Protein AF-A0A1V3IX47-F1 (afdb_monomer_lite)

Secondary structure (DSSP, 8-state):
---HHHHHHHHHHHHHTGGGS-HHHHHHHHHHTTSTTHHHHHHHHHHHHHHHHTSPBTTTTTTTGGGSEE-EEEEETTEEEEEEEE--STT--EEEEEEESSSEEEEEEEHHHHTTSTT-EE-TTPPPEEHHHHHHHHHHHTT-

Structure (mmCIF, N/CA/C/O backbone):
data_AF-A0A1V3IX47-F1
#
_entry.id   AF-A0A1V3IX47-F1
#
loop_
_atom_site.group_PDB
_atom_site.id
_atom_site.type_symbol
_atom_site.label_atom_id
_atom_site.label_alt_id
_atom_site.label_comp_id
_atom_site.label_asym_id
_atom_site.label_entity_id
_atom_site.label_seq_id
_atom_site.pdbx_PDB_ins_code
_atom_site.Cartn_x
_atom_site.Cartn_y
_atom_site.Cartn_z
_atom_site.occupancy
_atom_site.B_iso_or_equiv
_atom_site.auth_seq_id
_atom_site.auth_comp_id
_atom_site.auth_asym_id
_atom_site.auth_atom_id
_atom_site.pdbx_PDB_model_num
ATOM 1 N N . MET A 1 1 ? 13.208 12.204 -24.403 1.00 53.12 1 MET A N 1
ATOM 2 C CA . MET A 1 1 ? 14.448 11.623 -23.840 1.00 53.12 1 MET A CA 1
ATOM 3 C C . MET A 1 1 ? 14.053 10.976 -22.525 1.00 53.12 1 MET A C 1
ATOM 5 O O . MET A 1 1 ? 13.503 11.681 -21.689 1.00 53.12 1 MET A O 1
ATOM 9 N N . PHE A 1 2 ? 14.204 9.658 -22.383 1.00 61.16 2 PHE A N 1
ATOM 10 C CA . PHE A 1 2 ? 13.815 8.952 -21.158 1.00 61.16 2 PHE A CA 1
ATOM 11 C C . PHE A 1 2 ? 14.643 9.464 -19.972 1.00 61.16 2 PHE A C 1
ATOM 13 O O . PHE A 1 2 ? 15.868 9.554 -20.067 1.00 61.16 2 PHE A O 1
ATOM 20 N N . ASN A 1 3 ? 13.985 9.837 -18.872 1.00 79.88 3 ASN A N 1
ATOM 21 C CA . ASN A 1 3 ? 14.669 10.256 -17.651 1.00 79.88 3 ASN A CA 1
ATOM 22 C C . ASN A 1 3 ? 15.193 9.009 -16.926 1.00 79.88 3 ASN A C 1
ATOM 24 O O . ASN A 1 3 ? 14.508 8.425 -16.089 1.00 79.88 3 ASN A O 1
ATOM 28 N N . VAL A 1 4 ? 16.408 8.592 -17.288 1.00 83.81 4 VAL A N 1
ATOM 29 C CA . VAL A 1 4 ? 17.071 7.378 -16.779 1.00 83.81 4 VAL A CA 1
ATOM 30 C C . VAL A 1 4 ? 17.103 7.342 -15.247 1.00 83.81 4 VAL A C 1
ATOM 32 O O . VAL A 1 4 ? 16.894 6.290 -14.650 1.00 83.81 4 VAL A O 1
ATOM 35 N N . THR A 1 5 ? 17.282 8.493 -14.594 1.00 91.00 5 THR A N 1
ATOM 36 C CA . THR A 1 5 ? 17.291 8.592 -13.129 1.00 91.00 5 THR A CA 1
ATOM 37 C C . THR A 1 5 ? 15.920 8.286 -12.519 1.00 91.00 5 THR A C 1
ATOM 39 O O . THR A 1 5 ? 15.847 7.601 -11.501 1.00 91.00 5 THR A O 1
ATOM 42 N N . ALA A 1 6 ? 14.832 8.754 -13.141 1.00 94.06 6 ALA A N 1
ATOM 43 C CA . ALA A 1 6 ? 13.471 8.486 -12.672 1.00 94.06 6 ALA A CA 1
ATOM 44 C C . ALA A 1 6 ? 13.095 7.006 -12.831 1.00 94.06 6 ALA A C 1
ATOM 46 O O . ALA A 1 6 ? 12.555 6.413 -11.901 1.00 94.06 6 ALA A O 1
ATOM 47 N N . ILE A 1 7 ? 13.456 6.392 -13.961 1.00 96.50 7 ILE A N 1
ATOM 48 C CA . ILE A 1 7 ? 13.230 4.958 -14.199 1.00 96.50 7 ILE A CA 1
ATOM 49 C C . ILE A 1 7 ? 13.994 4.120 -13.169 1.00 96.50 7 ILE A C 1
ATOM 51 O O . ILE A 1 7 ? 13.409 3.248 -12.532 1.00 96.50 7 ILE A O 1
ATOM 55 N N . GLN A 1 8 ? 15.273 4.430 -12.927 1.00 96.75 8 GLN A N 1
ATOM 56 C CA . GLN A 1 8 ? 16.067 3.705 -11.935 1.00 96.75 8 GLN A CA 1
ATOM 57 C C . GLN A 1 8 ? 15.492 3.840 -10.517 1.00 96.75 8 GLN A C 1
ATOM 59 O O . GLN A 1 8 ? 15.514 2.876 -9.748 1.00 96.75 8 GLN A O 1
ATOM 64 N N . LYS A 1 9 ? 14.971 5.026 -10.164 1.00 97.62 9 LYS A N 1
ATOM 65 C CA . LYS A 1 9 ? 14.264 5.254 -8.896 1.00 97.62 9 LYS A CA 1
ATOM 66 C C . LYS A 1 9 ? 13.026 4.359 -8.796 1.00 97.62 9 LYS A C 1
ATOM 68 O O . LYS A 1 9 ? 12.879 3.668 -7.792 1.00 97.62 9 LYS A O 1
ATOM 73 N N . ALA A 1 10 ? 12.193 4.329 -9.834 1.00 97.94 10 ALA A N 1
ATOM 74 C CA . ALA A 1 10 ? 10.975 3.525 -9.868 1.00 97.94 10 ALA A CA 1
ATOM 75 C C . ALA A 1 10 ? 11.269 2.017 -9.756 1.00 97.94 10 ALA A C 1
ATOM 77 O O . ALA A 1 10 ? 10.641 1.317 -8.964 1.00 97.94 10 ALA A O 1
ATOM 78 N N . GLU A 1 11 ? 12.280 1.511 -10.469 1.00 97.56 11 GLU A N 1
ATOM 79 C CA . GLU A 1 11 ? 12.714 0.114 -10.335 1.00 97.56 11 GLU A CA 1
ATOM 80 C C . GLU A 1 11 ? 13.175 -0.219 -8.910 1.00 97.56 11 GLU A C 1
ATOM 82 O O . GLU A 1 11 ? 12.851 -1.284 -8.375 1.00 97.56 11 GLU A O 1
ATOM 87 N N . ASN A 1 12 ? 13.913 0.696 -8.276 1.00 98.06 12 ASN A N 1
ATOM 88 C CA . ASN A 1 12 ? 14.348 0.528 -6.893 1.00 98.06 12 ASN A CA 1
ATOM 89 C C . ASN A 1 12 ? 13.159 0.533 -5.925 1.00 98.06 12 ASN A C 1
ATOM 91 O O . ASN A 1 12 ? 13.141 -0.279 -5.007 1.00 98.06 12 ASN A O 1
ATOM 95 N N . GLN A 1 13 ? 12.153 1.382 -6.141 1.00 98.25 13 GLN A N 1
ATOM 96 C CA . GLN A 1 13 ? 10.934 1.412 -5.327 1.00 98.25 13 GLN A CA 1
ATOM 97 C C . GLN A 1 13 ? 10.134 0.111 -5.440 1.00 98.25 13 GLN A C 1
ATOM 99 O O . GLN A 1 13 ? 9.776 -0.464 -4.412 1.00 98.25 13 GLN A O 1
ATOM 104 N N . LEU A 1 14 ? 9.939 -0.416 -6.655 1.00 97.94 14 LEU A N 1
ATOM 105 C CA . LEU A 1 14 ? 9.289 -1.719 -6.858 1.00 97.94 14 LEU A CA 1
ATOM 106 C C . LEU A 1 14 ? 10.030 -2.852 -6.135 1.00 97.94 14 LEU A C 1
ATOM 108 O O . LEU A 1 14 ? 9.405 -3.773 -5.616 1.00 97.94 14 LEU A O 1
ATOM 112 N N . LYS A 1 15 ? 11.365 -2.785 -6.071 1.00 97.06 15 LYS A N 1
ATOM 113 C CA . LYS A 1 15 ? 12.179 -3.760 -5.336 1.00 97.06 15 LYS A CA 1
ATOM 114 C C . LYS A 1 15 ? 12.042 -3.597 -3.819 1.00 97.06 15 LYS A C 1
ATOM 116 O O . LYS A 1 15 ? 11.778 -4.577 -3.125 1.00 97.06 15 LYS A O 1
ATOM 121 N N . THR A 1 16 ? 12.229 -2.382 -3.309 1.00 96.06 16 THR A N 1
ATOM 122 C CA . THR A 1 16 ? 12.224 -2.066 -1.869 1.00 96.06 16 THR A CA 1
ATOM 123 C C . THR A 1 16 ? 10.868 -2.323 -1.219 1.00 96.06 16 THR A C 1
ATOM 125 O O . THR A 1 16 ? 10.814 -2.762 -0.074 1.00 96.06 16 THR A O 1
ATOM 128 N N . HIS A 1 17 ? 9.778 -2.088 -1.949 1.00 95.31 17 HIS A N 1
ATOM 129 C CA . HIS A 1 17 ? 8.413 -2.260 -1.452 1.00 95.31 17 HIS A CA 1
ATOM 130 C C . HIS A 1 17 ? 7.713 -3.484 -2.043 1.00 95.31 17 HIS A C 1
ATOM 132 O O . HIS A 1 17 ? 6.487 -3.546 -2.036 1.00 95.31 17 HIS A O 1
ATOM 138 N N . SER A 1 18 ? 8.469 -4.455 -2.562 1.00 94.75 18 SER A N 1
ATOM 139 C CA . SER A 1 18 ? 7.918 -5.624 -3.262 1.00 94.75 18 SER A CA 1
ATOM 140 C C . SER A 1 18 ? 6.851 -6.385 -2.463 1.00 94.75 18 SER A C 1
ATOM 142 O O . SER A 1 18 ? 5.916 -6.913 -3.056 1.00 94.75 18 SER A O 1
ATOM 144 N N . GLN A 1 19 ? 6.919 -6.371 -1.129 1.00 93.31 19 GLN A N 1
ATOM 145 C CA . GLN A 1 19 ? 5.923 -6.973 -0.239 1.00 93.31 19 GLN A CA 1
ATOM 146 C C . GLN A 1 19 ? 4.535 -6.306 -0.261 1.00 93.31 19 GLN A C 1
ATOM 148 O O . GLN A 1 19 ? 3.598 -6.873 0.287 1.00 93.31 19 GLN A O 1
ATOM 153 N N . PHE A 1 20 ? 4.384 -5.134 -0.887 1.00 95.62 20 PHE A N 1
ATOM 154 C CA . PHE A 1 20 ? 3.109 -4.420 -1.055 1.00 95.62 20 PHE A CA 1
ATOM 155 C C . PHE A 1 20 ? 2.586 -4.439 -2.498 1.00 95.62 20 PHE A C 1
ATOM 157 O O . PHE A 1 20 ? 1.522 -3.891 -2.773 1.00 95.62 20 PHE A O 1
ATOM 164 N N . PHE A 1 21 ? 3.310 -5.052 -3.436 1.00 96.19 21 PHE A N 1
ATOM 165 C CA . PHE A 1 21 ? 2.874 -5.137 -4.827 1.00 96.19 21 PHE A CA 1
ATOM 166 C C . PHE A 1 21 ? 2.535 -6.582 -5.203 1.00 96.19 21 PHE A C 1
ATOM 168 O O . PHE A 1 21 ? 3.402 -7.457 -5.105 1.00 96.19 21 PHE A O 1
ATOM 175 N N . PRO A 1 22 ? 1.328 -6.851 -5.736 1.00 96.19 22 PRO A N 1
ATOM 176 C CA . PRO A 1 22 ? 1.058 -8.105 -6.423 1.00 96.19 22 PRO A CA 1
ATOM 177 C C . PRO A 1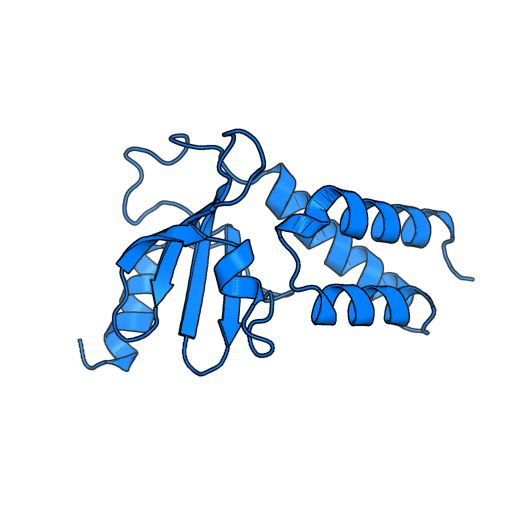 22 ? 2.085 -8.322 -7.539 1.00 96.19 22 PRO A C 1
ATOM 179 O O . PRO A 1 22 ? 2.298 -7.451 -8.387 1.00 96.19 22 PRO A O 1
ATOM 182 N N . LYS A 1 23 ? 2.732 -9.494 -7.556 1.00 94.56 23 LYS A N 1
ATOM 183 C CA . LYS A 1 23 ? 3.881 -9.754 -8.439 1.00 94.56 23 LYS A CA 1
ATOM 184 C C . LYS A 1 23 ? 3.578 -9.486 -9.917 1.00 94.56 23 LYS A C 1
ATOM 186 O O . LYS A 1 23 ? 4.376 -8.842 -10.591 1.00 94.56 23 LYS A O 1
ATOM 191 N N . ALA A 1 24 ? 2.440 -9.973 -10.411 1.00 94.69 24 ALA A N 1
ATOM 192 C CA . ALA A 1 24 ? 2.059 -9.807 -11.812 1.00 94.69 24 ALA A CA 1
ATOM 193 C C . ALA A 1 24 ? 1.901 -8.323 -12.184 1.00 94.69 24 ALA A C 1
ATOM 195 O O . ALA A 1 24 ? 2.390 -7.888 -13.223 1.00 94.69 24 ALA A O 1
ATOM 196 N N . GLN A 1 25 ? 1.290 -7.533 -11.299 1.00 96.81 25 GLN A N 1
ATOM 197 C CA . GLN A 1 25 ? 1.124 -6.097 -11.498 1.00 96.81 25 GLN A CA 1
ATOM 198 C C . GLN A 1 25 ? 2.470 -5.359 -11.457 1.00 96.81 25 GLN A C 1
ATOM 200 O O . GLN A 1 25 ? 2.719 -4.504 -12.304 1.00 96.81 25 GLN A O 1
ATOM 205 N N . ALA A 1 26 ? 3.373 -5.721 -10.538 1.00 97.25 26 ALA A N 1
ATOM 206 C CA . ALA A 1 26 ? 4.729 -5.166 -10.493 1.00 97.25 26 ALA A CA 1
ATOM 207 C C . ALA A 1 26 ? 5.523 -5.454 -11.779 1.00 97.25 26 ALA A C 1
ATOM 209 O O . ALA A 1 26 ? 6.219 -4.573 -12.284 1.00 97.25 26 ALA A O 1
ATOM 210 N N . ASP A 1 27 ? 5.402 -6.667 -12.329 1.00 96.88 27 ASP A N 1
ATOM 211 C CA . ASP A 1 27 ? 6.054 -7.054 -13.584 1.00 96.88 27 ASP A CA 1
ATOM 212 C C . ASP A 1 27 ? 5.510 -6.224 -14.770 1.00 96.88 27 ASP A C 1
ATOM 214 O O . ASP A 1 27 ? 6.289 -5.759 -15.608 1.00 96.88 27 ASP A O 1
ATOM 218 N N . VAL A 1 28 ? 4.196 -5.956 -14.804 1.00 97.31 28 VAL A N 1
ATOM 219 C CA . VAL A 1 28 ? 3.573 -5.064 -15.800 1.00 97.31 28 VAL A CA 1
ATOM 220 C C . VAL A 1 28 ? 4.082 -3.632 -15.648 1.00 97.31 28 VAL A C 1
ATOM 222 O O . VAL A 1 28 ? 4.573 -3.066 -16.625 1.00 97.31 28 VAL A O 1
ATOM 225 N N . LEU A 1 29 ? 4.045 -3.064 -14.439 1.00 97.81 29 LEU A N 1
ATOM 226 C CA . LEU A 1 29 ? 4.556 -1.715 -14.168 1.00 97.81 29 LEU A CA 1
ATOM 227 C C . LEU A 1 29 ? 6.017 -1.575 -14.604 1.00 97.81 29 LEU A C 1
ATOM 229 O O . LEU A 1 29 ? 6.371 -0.613 -15.283 1.00 97.81 29 LEU A O 1
ATOM 233 N N . LYS A 1 30 ? 6.851 -2.575 -14.300 1.00 97.31 30 LYS A N 1
ATOM 234 C CA . LYS A 1 30 ? 8.247 -2.606 -14.736 1.00 97.31 30 LYS A CA 1
ATOM 235 C C . LYS A 1 30 ? 8.381 -2.609 -16.260 1.00 97.31 30 LYS A C 1
ATOM 237 O O . LYS A 1 30 ? 9.242 -1.912 -16.787 1.00 97.31 30 LYS A O 1
ATOM 242 N N . SER A 1 31 ? 7.544 -3.360 -16.976 1.00 97.12 31 SER A N 1
ATOM 243 C CA . SER A 1 31 ? 7.566 -3.364 -18.446 1.00 97.12 31 SER A CA 1
ATOM 244 C C . SER A 1 31 ? 7.202 -1.996 -19.043 1.00 97.12 31 SER A C 1
ATOM 246 O O . SER A 1 31 ? 7.816 -1.564 -20.020 1.00 97.12 31 SER A O 1
ATOM 248 N N . LEU A 1 32 ? 6.273 -1.269 -18.411 1.00 97.38 32 LEU A N 1
ATOM 249 C CA . LEU A 1 32 ? 5.823 0.046 -18.866 1.00 97.38 32 LEU A CA 1
ATOM 250 C C . LEU A 1 32 ? 6.858 1.155 -18.624 1.00 97.38 32 LEU A C 1
ATOM 252 O O . LEU A 1 32 ? 6.812 2.182 -19.302 1.00 97.38 32 LEU A O 1
ATOM 256 N N . LEU A 1 33 ? 7.846 0.947 -17.746 1.00 96.31 33 LEU A N 1
ATOM 257 C CA . LEU A 1 33 ? 8.969 1.881 -17.570 1.00 96.31 33 LEU A CA 1
ATOM 258 C C . LEU A 1 33 ? 9.824 2.044 -18.839 1.00 96.31 33 LEU A C 1
ATOM 260 O O . LEU A 1 33 ? 10.508 3.056 -18.978 1.00 96.31 33 LEU A O 1
ATOM 264 N N . ALA A 1 34 ? 9.775 1.084 -19.768 1.00 92.19 34 ALA A N 1
ATOM 265 C CA . ALA A 1 34 ? 10.442 1.159 -21.069 1.00 92.19 34 ALA A CA 1
ATOM 266 C C . ALA A 1 34 ? 9.520 1.643 -22.210 1.00 92.19 34 ALA A C 1
ATOM 268 O O . ALA A 1 34 ? 9.928 1.637 -23.372 1.00 92.19 34 ALA A O 1
ATOM 269 N N . SER A 1 35 ? 8.278 2.029 -21.900 1.00 94.50 35 SER A N 1
ATOM 270 C CA . SER A 1 35 ? 7.274 2.479 -22.871 1.00 94.50 35 SER A CA 1
ATOM 271 C C . SER A 1 35 ? 7.212 4.006 -22.984 1.00 94.50 35 SER A C 1
ATOM 273 O O . SER A 1 35 ? 7.837 4.727 -22.209 1.00 94.50 35 SER A O 1
ATOM 275 N N . GLU A 1 36 ? 6.406 4.518 -23.915 1.00 94.12 36 GLU A N 1
ATOM 276 C CA . GLU A 1 36 ? 6.133 5.958 -24.046 1.00 94.12 36 GLU A CA 1
ATOM 277 C C . GLU A 1 36 ? 5.465 6.564 -22.794 1.00 94.12 36 GLU A C 1
ATOM 279 O O . GLU A 1 36 ? 5.572 7.767 -22.558 1.00 94.12 36 GLU A O 1
ATOM 284 N N . GLU A 1 37 ? 4.847 5.735 -21.947 1.00 94.81 37 GLU A N 1
ATOM 285 C CA . GLU A 1 37 ? 4.172 6.143 -20.709 1.00 94.81 37 GLU A CA 1
ATOM 286 C C . GLU A 1 37 ? 5.112 6.184 -19.491 1.00 94.81 37 GLU A C 1
ATOM 288 O O . GLU A 1 37 ? 4.671 6.465 -18.376 1.00 94.81 37 GLU A O 1
ATOM 293 N N . SER A 1 38 ? 6.417 5.943 -19.677 1.00 95.62 38 SER A N 1
ATOM 294 C CA . SER A 1 38 ? 7.384 5.780 -18.582 1.00 95.62 38 SER A CA 1
ATOM 295 C C . SER A 1 38 ? 7.332 6.898 -17.538 1.00 95.62 38 SER A C 1
ATOM 297 O O . SER A 1 38 ? 7.477 6.634 -16.350 1.00 95.62 38 SER A O 1
ATOM 299 N N . SER A 1 39 ? 7.136 8.152 -17.962 1.00 96.00 39 SER A N 1
ATOM 300 C CA . SER A 1 39 ? 7.092 9.301 -17.046 1.00 96.00 39 SER A CA 1
ATOM 301 C C . SER A 1 39 ? 5.919 9.198 -16.074 1.00 96.00 39 SER A C 1
ATOM 303 O O . SER A 1 39 ? 6.105 9.359 -14.872 1.00 96.00 39 SER A O 1
ATOM 305 N N . TYR A 1 40 ? 4.738 8.858 -16.588 1.00 96.38 40 TYR A N 1
ATOM 306 C CA . TYR A 1 40 ? 3.534 8.685 -15.785 1.00 96.38 40 TYR A CA 1
ATOM 307 C C . TYR A 1 40 ? 3.653 7.483 -14.843 1.00 96.38 40 TYR A C 1
ATOM 309 O O . TYR A 1 40 ? 3.315 7.564 -13.665 1.00 96.38 40 TYR A O 1
ATOM 317 N N . VAL A 1 41 ? 4.207 6.375 -15.337 1.00 97.81 41 VAL A N 1
ATOM 318 C CA . VAL A 1 41 ? 4.415 5.162 -14.535 1.00 97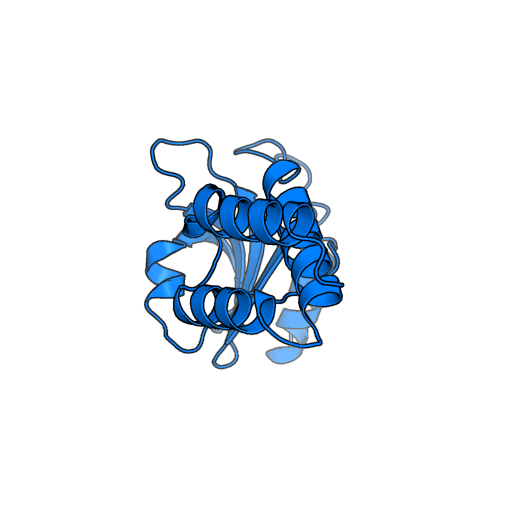.81 41 VAL A CA 1
ATOM 319 C C . VAL A 1 41 ? 5.412 5.411 -13.399 1.00 97.81 41 VAL A C 1
ATOM 321 O O . VAL A 1 41 ? 5.183 4.957 -12.279 1.00 97.81 41 VAL A O 1
ATOM 324 N N . CYS A 1 42 ? 6.482 6.176 -13.644 1.00 98.06 42 CYS A N 1
ATOM 325 C CA . CYS A 1 42 ? 7.401 6.615 -12.592 1.00 98.06 42 CYS A CA 1
ATOM 326 C C . CYS A 1 42 ? 6.678 7.422 -11.504 1.00 98.06 42 CYS A C 1
ATOM 328 O O . CYS A 1 42 ? 6.906 7.176 -10.323 1.00 98.06 42 CYS A O 1
ATOM 330 N N . GLU A 1 43 ? 5.805 8.361 -11.883 1.00 97.81 43 GLU A N 1
ATOM 331 C CA . GLU A 1 43 ? 5.023 9.167 -10.933 1.00 97.81 43 GLU A CA 1
ATOM 332 C C . GLU A 1 43 ? 4.041 8.312 -10.121 1.00 97.81 43 GLU A C 1
ATOM 334 O O . GLU A 1 43 ? 3.913 8.502 -8.911 1.00 97.81 43 GLU A O 1
ATOM 339 N N . LEU A 1 44 ? 3.393 7.332 -10.758 1.00 97.94 44 LEU A N 1
ATOM 340 C CA . LEU A 1 44 ? 2.515 6.380 -10.078 1.00 97.94 44 LEU A CA 1
ATOM 341 C C . LEU A 1 44 ? 3.266 5.548 -9.035 1.00 97.94 44 LEU A C 1
ATOM 343 O O . LEU A 1 44 ? 2.836 5.476 -7.884 1.00 97.94 44 LEU A O 1
ATOM 347 N N . ILE A 1 45 ? 4.394 4.943 -9.418 1.00 98.44 45 ILE A N 1
ATOM 348 C CA . ILE A 1 45 ? 5.206 4.130 -8.503 1.00 98.44 45 ILE A CA 1
ATOM 349 C C . ILE A 1 45 ? 5.718 4.988 -7.344 1.00 98.44 45 ILE A C 1
ATOM 351 O O . ILE A 1 45 ? 5.640 4.559 -6.193 1.00 98.44 45 ILE A O 1
ATOM 355 N N . ASP A 1 46 ? 6.174 6.212 -7.625 1.00 98.00 46 ASP A N 1
ATOM 356 C CA . ASP A 1 46 ? 6.649 7.134 -6.595 1.00 98.00 46 ASP A CA 1
ATOM 357 C C . ASP A 1 46 ? 5.534 7.524 -5.620 1.00 98.00 46 ASP A C 1
ATOM 359 O O . ASP A 1 46 ? 5.743 7.514 -4.409 1.00 98.00 46 ASP A O 1
ATOM 363 N N . SER A 1 47 ? 4.329 7.800 -6.127 1.00 98.06 47 SER A N 1
ATOM 364 C CA . SER A 1 47 ? 3.165 8.114 -5.296 1.00 98.06 47 SER A CA 1
ATOM 365 C C . SER A 1 47 ? 2.793 6.958 -4.365 1.00 98.06 47 SER A C 1
ATOM 367 O O . SER A 1 47 ? 2.523 7.176 -3.182 1.00 98.06 47 SER A O 1
ATOM 369 N N . ILE A 1 48 ? 2.805 5.720 -4.866 1.00 98.44 48 ILE A N 1
ATOM 370 C CA . ILE A 1 48 ? 2.530 4.533 -4.048 1.00 98.44 48 ILE A CA 1
ATOM 371 C C . ILE A 1 48 ? 3.641 4.298 -3.019 1.00 98.44 48 ILE A C 1
ATOM 373 O O . ILE A 1 48 ? 3.339 4.044 -1.854 1.00 98.44 48 ILE A O 1
ATOM 377 N N . ALA A 1 49 ? 4.911 4.422 -3.411 1.00 98.00 49 ALA A N 1
ATOM 378 C CA . ALA A 1 49 ? 6.037 4.275 -2.492 1.00 98.00 49 ALA A CA 1
ATOM 379 C C . ALA A 1 49 ? 5.958 5.292 -1.345 1.00 98.00 49 ALA A C 1
ATOM 381 O O . ALA A 1 49 ? 6.054 4.906 -0.183 1.00 98.00 49 ALA A O 1
ATOM 382 N N . GLN A 1 50 ? 5.662 6.560 -1.648 1.00 97.69 50 GLN A N 1
ATOM 383 C CA . GLN A 1 50 ? 5.463 7.596 -0.631 1.00 97.69 50 GLN A CA 1
ATOM 384 C C . GLN A 1 50 ? 4.320 7.246 0.331 1.00 97.69 50 GLN A C 1
ATOM 386 O O . GLN A 1 50 ? 4.487 7.392 1.540 1.00 97.69 50 GLN A O 1
ATOM 391 N N . LYS A 1 51 ? 3.188 6.726 -0.172 1.00 97.75 51 LYS A N 1
ATOM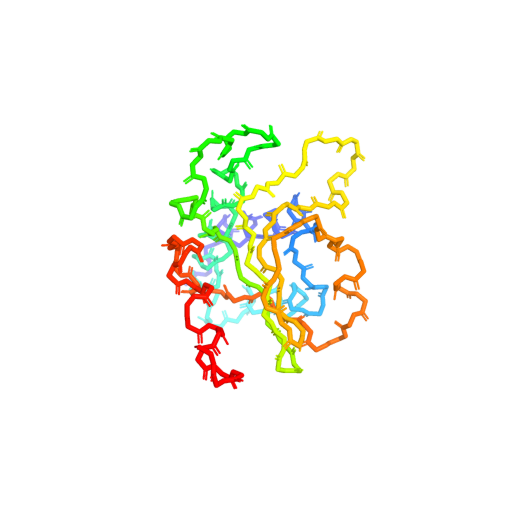 392 C CA . LYS A 1 51 ? 2.083 6.246 0.679 1.00 97.75 51 LYS A CA 1
ATOM 393 C C . LYS A 1 51 ? 2.528 5.112 1.602 1.00 97.75 51 LYS A C 1
ATOM 395 O O . LYS A 1 51 ? 2.149 5.109 2.768 1.00 97.75 51 LYS A O 1
ATOM 400 N N . ILE A 1 52 ? 3.327 4.163 1.108 1.00 96.19 52 ILE A N 1
ATOM 401 C CA . ILE A 1 52 ? 3.858 3.048 1.909 1.00 96.19 52 ILE A CA 1
ATOM 402 C C . ILE A 1 52 ? 4.827 3.553 2.982 1.00 96.19 52 ILE A C 1
ATOM 404 O O . ILE A 1 52 ? 4.769 3.124 4.137 1.00 96.19 52 ILE A O 1
ATOM 408 N N . GLU A 1 53 ? 5.716 4.476 2.626 1.00 95.12 53 GLU A N 1
ATOM 409 C CA . GLU A 1 53 ? 6.682 5.074 3.546 1.00 95.12 53 GLU A CA 1
ATOM 410 C C . GLU A 1 53 ? 5.982 5.863 4.657 1.00 95.12 53 GLU A C 1
ATOM 412 O O . GLU A 1 53 ? 6.306 5.658 5.828 1.00 95.12 53 GLU A O 1
ATOM 417 N N . SER A 1 54 ? 4.972 6.668 4.310 1.00 94.62 54 SER A N 1
ATOM 418 C CA . SER A 1 54 ? 4.177 7.453 5.261 1.00 94.62 54 SER A CA 1
ATOM 419 C C . SER A 1 54 ? 3.079 6.660 5.971 1.00 94.62 54 SER A C 1
ATOM 421 O O . SER A 1 54 ? 2.351 7.234 6.779 1.00 94.62 54 SER A O 1
ATOM 423 N N . MET A 1 55 ? 2.888 5.384 5.625 1.00 95.38 55 MET A N 1
ATOM 424 C CA . MET A 1 55 ? 1.852 4.553 6.230 1.00 95.38 55 MET A CA 1
ATOM 425 C C . MET A 1 55 ? 2.130 4.399 7.729 1.00 95.38 55 MET A C 1
ATOM 427 O O . MET A 1 55 ? 3.273 4.079 8.074 1.00 95.38 55 MET A O 1
ATOM 431 N N . PRO A 1 56 ? 1.118 4.589 8.596 1.00 95.31 56 PRO A N 1
ATOM 432 C CA . PRO A 1 56 ? 1.245 4.317 10.019 1.00 95.31 56 PRO A CA 1
ATOM 433 C C . PRO A 1 56 ? 1.774 2.906 10.286 1.00 95.31 56 PRO A C 1
ATOM 435 O O . PRO A 1 56 ? 1.434 1.955 9.579 1.00 95.31 56 PRO A O 1
ATOM 438 N N . SER A 1 57 ? 2.620 2.787 11.296 1.00 93.38 57 SER A N 1
ATOM 439 C CA . SER A 1 57 ? 3.123 1.522 11.827 1.00 93.38 57 SER A CA 1
ATOM 440 C C . SER A 1 57 ? 2.134 0.917 12.827 1.00 93.38 57 SER A C 1
ATOM 442 O O . SER A 1 57 ? 1.173 1.574 13.231 1.00 93.38 57 SER A O 1
ATOM 444 N N . THR A 1 58 ? 2.380 -0.324 13.254 1.00 87.62 58 THR A N 1
ATOM 445 C CA . THR A 1 58 ? 1.540 -1.035 14.228 1.00 87.62 58 THR A CA 1
ATOM 446 C C . THR A 1 58 ? 1.221 -0.162 15.450 1.00 87.62 58 THR A C 1
ATOM 448 O O . THR A 1 58 ? 2.133 0.356 16.097 1.00 87.62 58 THR A O 1
ATOM 451 N N . TYR A 1 59 ? -0.071 -0.037 15.773 1.00 88.62 59 TYR A N 1
ATOM 452 C CA . TYR A 1 59 ? -0.631 0.745 16.890 1.00 88.62 59 TYR A CA 1
ATOM 453 C C . TYR A 1 59 ? -0.617 2.275 16.731 1.00 88.62 59 TYR A C 1
ATOM 455 O O . TYR A 1 59 ? -1.143 2.974 17.598 1.00 88.62 59 TYR A O 1
ATOM 463 N N . GLU A 1 60 ? -0.084 2.836 15.642 1.00 92.12 60 GLU A N 1
ATOM 464 C CA . GLU A 1 60 ? -0.087 4.294 15.438 1.00 92.12 60 GLU A CA 1
ATOM 465 C C . GLU A 1 60 ? -1.480 4.856 15.100 1.00 92.12 60 GLU A C 1
ATOM 467 O O . GLU A 1 60 ? -1.709 6.064 15.227 1.00 92.12 60 GLU A O 1
ATOM 472 N N . THR A 1 61 ? -2.438 4.004 14.712 1.00 92.06 61 THR A N 1
ATOM 473 C CA . THR A 1 61 ? -3.846 4.392 14.527 1.00 92.06 61 THR A CA 1
ATOM 474 C C . THR A 1 61 ? -4.757 4.005 15.691 1.00 92.06 61 THR A C 1
ATOM 476 O O . THR A 1 61 ? -5.976 4.207 15.610 1.00 92.06 61 THR A O 1
ATOM 479 N N . ASP A 1 62 ? -4.194 3.519 16.803 1.00 91.31 62 ASP A N 1
ATOM 480 C CA . ASP A 1 62 ? -4.984 3.157 17.978 1.00 91.31 62 ASP A CA 1
ATOM 481 C C . ASP A 1 62 ? -5.792 4.355 18.509 1.00 91.31 62 ASP A C 1
ATOM 483 O O . ASP A 1 62 ? -5.368 5.513 18.484 1.00 91.31 62 ASP A O 1
ATOM 487 N N . GLY A 1 63 ? -7.027 4.084 18.927 1.00 91.06 63 GLY A N 1
ATOM 488 C CA . GLY A 1 63 ? -7.986 5.103 19.354 1.00 91.06 63 GLY A CA 1
ATOM 489 C C . GLY A 1 63 ? -8.606 5.955 18.234 1.00 91.06 63 GLY A C 1
ATOM 490 O O . GLY A 1 63 ? -9.542 6.705 18.514 1.00 91.06 63 GLY A O 1
ATOM 491 N N . GLN A 1 64 ? -8.173 5.839 16.970 1.00 94.12 64 GLN A N 1
ATOM 492 C CA . GLN A 1 64 ? -8.784 6.584 15.853 1.00 94.12 64 GLN A CA 1
ATOM 493 C C . GLN A 1 64 ? -10.086 5.939 15.352 1.00 94.12 64 GLN A C 1
ATOM 495 O O . GLN A 1 64 ? -10.969 6.634 14.835 1.00 94.12 64 GLN A O 1
ATOM 500 N N . GLY A 1 65 ? -10.233 4.620 15.523 1.00 92.00 65 GLY A N 1
ATOM 501 C CA . GLY A 1 65 ? -11.430 3.866 15.145 1.00 92.00 65 GLY A CA 1
ATOM 502 C C . GLY A 1 65 ? -11.823 4.085 13.680 1.00 92.00 65 GLY A C 1
ATOM 503 O O . GLY A 1 65 ? -11.006 3.967 12.774 1.00 92.00 65 GLY A O 1
ATOM 504 N N . GLU A 1 66 ? -13.081 4.458 13.437 1.00 94.50 66 GLU A N 1
ATOM 505 C CA . GLU A 1 66 ? -13.599 4.732 12.087 1.00 94.50 66 GLU A CA 1
ATOM 506 C C . GLU A 1 66 ? -12.936 5.927 11.373 1.00 94.50 66 GLU A C 1
ATOM 508 O O . GLU A 1 66 ? -13.109 6.080 10.160 1.00 94.50 66 GLU A O 1
ATOM 513 N N . ASN A 1 67 ? -12.181 6.762 12.094 1.00 96.94 67 ASN A N 1
ATOM 514 C CA . ASN A 1 67 ? -11.466 7.903 11.520 1.00 96.94 67 ASN A CA 1
ATOM 515 C C . ASN A 1 67 ? -10.074 7.543 10.990 1.00 96.94 67 ASN A C 1
ATOM 517 O O . ASN A 1 67 ? -9.487 8.368 10.289 1.00 96.94 67 ASN A O 1
ATOM 521 N N . ALA A 1 68 ? -9.558 6.344 11.293 1.00 97.31 68 ALA A N 1
ATOM 522 C CA . ALA A 1 68 ? -8.291 5.879 10.742 1.00 97.31 68 ALA A CA 1
ATOM 523 C C . ALA A 1 68 ? -8.342 5.927 9.208 1.00 97.31 68 ALA A C 1
ATOM 525 O O . ALA A 1 68 ? -9.337 5.526 8.592 1.00 97.31 68 ALA A O 1
ATOM 526 N N . LEU A 1 69 ? -7.285 6.449 8.586 1.00 98.12 69 LEU A N 1
ATOM 527 C CA . LEU A 1 69 ? -7.207 6.551 7.133 1.00 98.12 69 LEU A CA 1
ATOM 528 C C . LEU A 1 69 ? -6.739 5.224 6.545 1.00 98.12 69 LEU A C 1
ATOM 530 O O . LEU A 1 69 ? -5.659 4.742 6.873 1.00 98.12 69 LEU A O 1
ATOM 534 N N . ALA A 1 70 ? -7.522 4.669 5.623 1.00 98.25 70 ALA A N 1
ATOM 535 C CA . ALA A 1 70 ? -7.005 3.669 4.704 1.00 98.25 70 ALA A CA 1
ATOM 536 C C . ALA A 1 70 ? -6.028 4.353 3.743 1.00 98.25 70 ALA A C 1
ATOM 538 O O . ALA A 1 70 ? -6.382 5.357 3.132 1.00 98.25 70 ALA A O 1
ATOM 539 N N . ILE A 1 71 ? -4.819 3.820 3.617 1.00 98.25 71 ILE A N 1
ATOM 540 C CA . ILE A 1 71 ? -3.705 4.344 2.824 1.00 98.25 71 ILE A CA 1
ATOM 541 C C . ILE A 1 71 ? -3.570 3.607 1.488 1.00 98.25 71 ILE A C 1
ATOM 543 O O . ILE A 1 71 ? -3.363 4.250 0.457 1.00 98.25 71 ILE A O 1
ATOM 547 N N . LEU A 1 72 ? -3.719 2.278 1.494 1.00 98.31 72 LEU A N 1
ATOM 548 C CA . LEU A 1 72 ? -3.734 1.440 0.291 1.00 98.31 72 LEU A CA 1
ATOM 549 C C . LEU A 1 72 ? -5.080 0.737 0.133 1.00 98.31 72 LEU A C 1
ATOM 551 O O . LEU A 1 72 ? -5.800 0.520 1.107 1.00 98.31 72 LEU A O 1
ATOM 555 N N . HIS A 1 73 ? -5.375 0.337 -1.098 1.00 98.62 73 HIS A N 1
ATOM 556 C CA . HIS A 1 73 ? -6.545 -0.448 -1.452 1.00 98.62 73 HIS A CA 1
ATOM 557 C C . HIS A 1 73 ? -6.137 -1.546 -2.429 1.00 98.62 73 HIS A C 1
ATOM 559 O O . HIS A 1 73 ? -5.492 -1.265 -3.436 1.00 98.62 73 HIS A O 1
ATOM 565 N N . TYR A 1 74 ? -6.531 -2.777 -2.136 1.00 98.50 74 TYR A N 1
ATOM 566 C CA . TYR A 1 74 ? -6.455 -3.898 -3.058 1.00 98.50 74 TYR A CA 1
ATOM 567 C C . TYR A 1 74 ? -7.857 -4.386 -3.381 1.00 98.50 74 TYR A C 1
ATOM 569 O O . TYR A 1 74 ? -8.712 -4.425 -2.498 1.00 98.50 74 TYR A O 1
ATOM 577 N N . PHE A 1 75 ? -8.088 -4.806 -4.617 1.00 97.81 75 PHE A N 1
ATOM 578 C CA . PHE A 1 75 ? -9.394 -5.289 -5.049 1.00 97.81 75 PHE A CA 1
ATOM 579 C C . PHE A 1 75 ? -9.264 -6.455 -6.022 1.00 97.81 75 PHE A C 1
ATOM 581 O O . PHE A 1 75 ? -8.235 -6.634 -6.670 1.00 97.81 75 PHE A O 1
ATOM 588 N N . GLY A 1 76 ? -10.324 -7.256 -6.119 1.00 95.81 76 GLY A N 1
ATOM 589 C CA . GLY A 1 76 ? -10.407 -8.363 -7.068 1.00 95.81 76 GLY A CA 1
ATOM 590 C C . GLY A 1 76 ? -11.511 -9.349 -6.711 1.00 95.81 76 GLY A C 1
ATOM 591 O O . GLY A 1 76 ? -11.770 -9.597 -5.539 1.00 95.81 76 GLY A O 1
ATOM 592 N N . GLY A 1 77 ? -12.196 -9.910 -7.714 1.00 87.69 77 GLY A N 1
ATOM 593 C CA . GLY A 1 77 ? -13.214 -10.948 -7.488 1.00 87.69 77 GLY A CA 1
ATOM 594 C C . GLY A 1 77 ? -14.337 -10.540 -6.521 1.00 87.69 77 GLY A C 1
ATOM 595 O O . GLY A 1 77 ? -14.743 -11.348 -5.693 1.00 87.69 77 GLY A O 1
ATOM 596 N N . ALA A 1 78 ? -14.805 -9.288 -6.605 1.00 89.44 78 ALA A N 1
ATOM 597 C CA . ALA A 1 78 ? -15.780 -8.672 -5.691 1.00 89.44 78 ALA A CA 1
ATOM 598 C C . ALA A 1 78 ? -15.331 -8.545 -4.219 1.00 89.44 78 ALA A C 1
ATOM 600 O O . ALA A 1 78 ? -16.168 -8.295 -3.354 1.00 89.44 78 ALA A O 1
ATOM 601 N N . CYS A 1 79 ? -14.032 -8.680 -3.950 1.00 95.31 79 CYS A N 1
ATOM 602 C CA . CYS A 1 79 ? -13.422 -8.412 -2.654 1.00 95.31 79 CYS A CA 1
ATOM 603 C C . CYS A 1 79 ? -12.690 -7.060 -2.667 1.00 95.31 79 CYS A C 1
ATOM 605 O O . CYS A 1 79 ? -12.137 -6.668 -3.700 1.00 95.31 79 CYS A O 1
ATOM 607 N N . ASP A 1 80 ? -12.634 -6.395 -1.513 1.00 98.00 80 ASP A N 1
ATOM 608 C CA . ASP A 1 80 ? -11.910 -5.138 -1.291 1.00 98.00 80 ASP A CA 1
ATOM 609 C C . ASP A 1 80 ? -11.088 -5.260 0.004 1.00 98.00 80 ASP A C 1
ATOM 611 O O . ASP A 1 80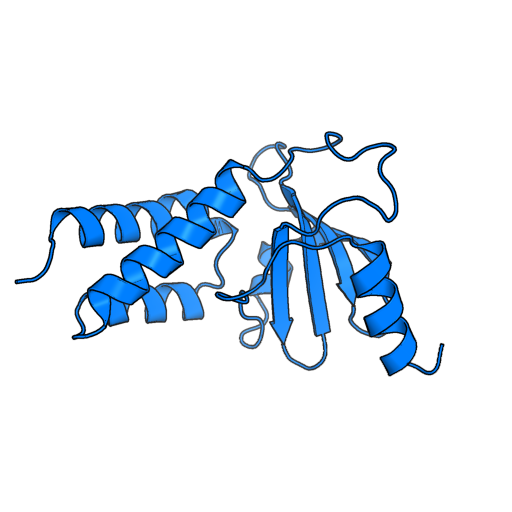 ? -11.569 -5.781 1.009 1.00 98.00 80 ASP A O 1
ATOM 615 N N . PHE A 1 81 ? -9.852 -4.769 0.010 1.00 98.25 81 PHE A N 1
ATOM 616 C CA . PHE A 1 81 ? -8.963 -4.780 1.172 1.00 98.25 81 PHE A CA 1
ATOM 617 C C . PHE A 1 81 ? -8.307 -3.410 1.315 1.00 98.25 81 PHE A C 1
ATOM 619 O O . PHE A 1 81 ? -7.477 -3.019 0.497 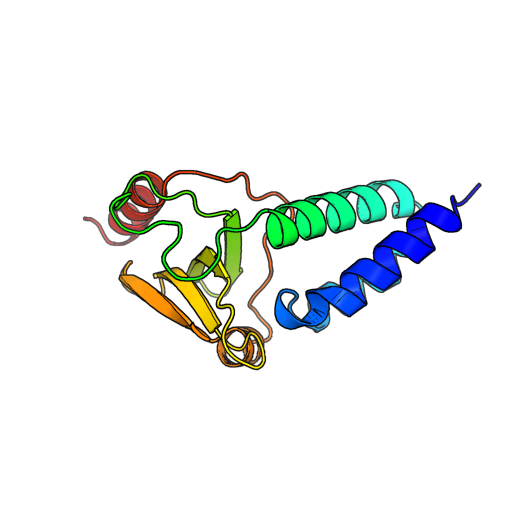1.00 98.25 81 PHE A O 1
ATOM 626 N N . TYR A 1 82 ? -8.673 -2.672 2.354 1.00 98.38 82 TYR A N 1
ATOM 627 C CA . TYR A 1 82 ? -8.167 -1.332 2.630 1.00 98.38 82 TYR A CA 1
ATOM 628 C C . TYR A 1 82 ? -7.177 -1.378 3.785 1.00 98.38 82 TYR A C 1
ATOM 630 O O . TYR A 1 82 ? -7.548 -1.799 4.873 1.00 98.38 82 TYR A O 1
ATOM 638 N N . ILE A 1 83 ? -5.943 -0.924 3.581 1.00 97.88 83 ILE A N 1
ATOM 639 C CA . ILE A 1 83 ? -4.880 -1.001 4.593 1.00 97.88 83 ILE A CA 1
ATOM 640 C C . ILE A 1 83 ? -4.731 0.327 5.319 1.00 97.88 83 ILE A C 1
ATOM 642 O O . ILE A 1 83 ? -4.556 1.346 4.659 1.00 97.88 83 ILE A O 1
ATOM 646 N N . THR A 1 84 ? -4.744 0.319 6.649 1.00 97.50 84 THR A N 1
ATOM 647 C CA . THR A 1 84 ? -4.488 1.499 7.491 1.00 97.50 84 THR A CA 1
ATOM 648 C C . THR A 1 84 ? -3.081 1.515 8.071 1.00 97.50 84 THR A C 1
ATOM 650 O O . THR A 1 84 ? -2.485 2.584 8.148 1.00 97.50 84 THR A O 1
ATOM 653 N N . GLU A 1 85 ? -2.547 0.352 8.456 1.00 95.69 85 GLU A N 1
ATOM 654 C CA . GLU A 1 85 ? -1.223 0.231 9.076 1.00 95.69 85 GLU A CA 1
ATOM 655 C C . GLU A 1 85 ? -0.374 -0.827 8.379 1.00 95.69 85 GLU A C 1
ATOM 657 O O . GLU A 1 85 ? -0.863 -1.905 8.025 1.00 95.69 85 GLU A O 1
ATOM 662 N N . LYS A 1 86 ? 0.922 -0.547 8.262 1.00 93.94 86 LYS A N 1
ATOM 663 C CA . LYS A 1 86 ? 1.929 -1.561 7.963 1.00 93.94 86 LYS A CA 1
ATOM 664 C C . LYS A 1 86 ? 2.427 -2.167 9.271 1.00 93.94 86 LYS A C 1
ATOM 666 O O . LYS A 1 86 ? 2.733 -1.451 10.220 1.00 93.94 86 LYS A O 1
ATOM 671 N N . ASP A 1 87 ? 2.527 -3.488 9.312 1.00 84.81 87 ASP A N 1
ATOM 672 C CA . ASP A 1 87 ? 3.138 -4.173 10.447 1.00 84.81 87 ASP A CA 1
ATOM 673 C C . ASP A 1 87 ? 4.666 -4.009 10.479 1.00 84.81 87 ASP A C 1
ATOM 675 O O . ASP A 1 87 ? 5.326 -4.248 9.475 1.00 84.81 87 ASP A O 1
ATOM 679 N N . ILE A 1 88 ? 5.236 -3.640 11.621 1.00 74.50 88 ILE A N 1
ATOM 680 C CA . ILE A 1 88 ? 6.690 -3.490 11.795 1.00 74.50 88 ILE A CA 1
ATOM 681 C C . ILE A 1 88 ? 7.384 -4.753 12.322 1.00 74.50 88 ILE A C 1
ATOM 683 O O . ILE A 1 88 ? 8.609 -4.748 12.456 1.00 74.50 88 ILE A O 1
ATOM 687 N N . GLU A 1 89 ? 6.639 -5.820 12.633 1.00 73.19 89 GLU A N 1
ATOM 688 C CA . GLU A 1 89 ? 7.230 -7.101 13.033 1.00 73.19 89 GLU A CA 1
ATOM 689 C C . GLU A 1 89 ? 8.032 -7.760 11.893 1.00 73.19 89 GLU A C 1
ATOM 691 O O . GLU A 1 89 ? 7.835 -7.485 10.701 1.00 73.19 89 GLU A O 1
ATOM 696 N N . ASP A 1 90 ? 8.975 -8.632 12.274 1.00 61.00 90 ASP A N 1
ATOM 697 C CA . ASP A 1 90 ? 9.964 -9.218 11.368 1.00 61.00 90 ASP A CA 1
ATOM 698 C C . ASP A 1 90 ? 9.316 -9.805 10.099 1.00 61.00 90 ASP A C 1
ATOM 700 O O . ASP A 1 90 ? 8.563 -10.783 10.120 1.00 61.00 90 ASP A O 1
ATOM 704 N N . GLY A 1 91 ? 9.659 -9.202 8.957 1.00 62.69 91 GLY A N 1
ATOM 705 C CA . GLY A 1 91 ? 9.287 -9.675 7.626 1.00 62.69 91 GLY A CA 1
ATOM 706 C C . GLY A 1 91 ? 8.086 -8.995 6.963 1.00 62.69 91 GLY A C 1
ATOM 707 O O . GLY A 1 91 ? 7.824 -9.349 5.818 1.00 62.69 91 GLY A O 1
ATOM 708 N N . GLN A 1 92 ? 7.388 -8.036 7.599 1.00 71.44 92 GLN A N 1
ATOM 709 C CA . GLN A 1 92 ? 6.265 -7.283 6.989 1.00 71.44 92 GLN A CA 1
ATOM 710 C C . GLN A 1 92 ? 5.277 -8.209 6.241 1.00 71.44 92 GLN A C 1
ATOM 712 O O . GLN A 1 92 ? 4.910 -7.985 5.089 1.00 71.44 92 GLN A O 1
ATOM 717 N N . ASN A 1 93 ? 4.873 -9.311 6.877 1.00 81.25 93 ASN A N 1
ATOM 718 C CA . ASN A 1 93 ? 4.022 -10.323 6.237 1.00 81.25 93 ASN A CA 1
ATOM 719 C C . ASN A 1 93 ? 2.522 -10.009 6.349 1.00 81.25 93 ASN A C 1
ATOM 721 O O . ASN A 1 93 ? 1.690 -10.673 5.728 1.00 81.25 93 ASN A O 1
ATOM 725 N N . GLN A 1 94 ? 2.167 -9.014 7.155 1.00 86.38 94 GLN A N 1
ATOM 726 C CA . GLN A 1 94 ? 0.793 -8.611 7.402 1.00 86.38 94 GLN A CA 1
ATOM 727 C C . GLN A 1 94 ? 0.669 -7.088 7.461 1.00 86.38 94 GLN A C 1
ATOM 729 O O . GLN A 1 94 ? 1.657 -6.352 7.522 1.00 86.38 94 GLN A O 1
ATOM 734 N N . ALA A 1 95 ? -0.571 -6.632 7.398 1.00 93.88 95 ALA A N 1
ATOM 735 C CA . ALA A 1 95 ? -0.966 -5.242 7.525 1.00 93.88 95 ALA A CA 1
ATOM 736 C C . ALA A 1 95 ? -2.323 -5.184 8.239 1.00 93.88 95 ALA A C 1
ATOM 738 O O . ALA A 1 95 ? -3.079 -6.154 8.183 1.00 93.88 95 ALA A O 1
ATOM 739 N N . PHE A 1 96 ? -2.646 -4.085 8.912 1.00 95.56 96 PHE A N 1
ATOM 740 C CA . PHE A 1 96 ? -3.952 -3.921 9.557 1.00 95.56 96 PHE A CA 1
ATOM 741 C C . PHE A 1 96 ? -4.881 -3.105 8.662 1.00 95.56 96 PHE A C 1
ATOM 743 O O . PHE A 1 96 ? -4.446 -2.153 8.007 1.00 95.56 96 PHE A O 1
ATOM 750 N N . GLY A 1 97 ? -6.160 -3.472 8.611 1.00 96.69 97 GLY A N 1
ATOM 751 C CA . GLY A 1 97 ? -7.101 -2.777 7.750 1.00 96.69 97 GLY A CA 1
ATOM 752 C C . GLY A 1 97 ? -8.501 -3.373 7.698 1.00 96.69 97 GLY A C 1
ATOM 753 O O . GLY A 1 97 ? -8.856 -4.250 8.479 1.00 96.69 97 GLY A O 1
ATOM 754 N N . LEU A 1 98 ? -9.308 -2.864 6.767 1.00 97.75 98 LEU A N 1
ATOM 755 C CA . LEU A 1 98 ? -10.673 -3.311 6.500 1.00 97.75 98 LEU A CA 1
ATOM 756 C C . LEU A 1 98 ? -10.682 -4.286 5.320 1.00 97.75 98 LEU A C 1
ATOM 758 O O . LEU A 1 98 ? -10.453 -3.877 4.183 1.00 97.75 98 LEU A O 1
ATOM 762 N N . GLY A 1 99 ? -10.989 -5.552 5.579 1.00 97.19 99 GLY A N 1
ATOM 763 C CA . GLY A 1 99 ? -11.226 -6.564 4.556 1.00 97.19 99 GLY A CA 1
ATOM 764 C C . GLY A 1 99 ? -12.714 -6.727 4.253 1.00 97.19 99 GLY A C 1
ATOM 765 O O . GLY A 1 99 ? -13.556 -6.688 5.148 1.00 97.19 99 GLY A O 1
ATOM 766 N N . TYR A 1 100 ? -13.044 -6.940 2.987 1.00 96.69 100 TYR A N 1
ATOM 767 C CA . TYR A 1 100 ? -14.374 -7.279 2.510 1.00 96.69 100 TYR A CA 1
ATOM 768 C C . TYR A 1 100 ? -14.274 -8.445 1.533 1.00 96.69 100 TYR A C 1
ATOM 770 O O . TYR A 1 100 ? -13.731 -8.309 0.443 1.00 96.69 100 TYR A O 1
ATOM 778 N N . ILE A 1 101 ? -14.822 -9.591 1.934 1.00 91.12 101 ILE A N 1
ATOM 779 C CA . ILE A 1 101 ? -15.000 -10.772 1.073 1.00 91.12 101 ILE A CA 1
ATOM 780 C C . ILE A 1 101 ? -16.498 -11.054 0.926 1.00 91.12 101 ILE A C 1
ATOM 782 O O . ILE A 1 101 ? -17.036 -11.127 -0.174 1.00 91.12 101 ILE A O 1
ATOM 786 N N . CYS A 1 102 ? -17.198 -11.163 2.056 1.00 87.81 102 CYS A N 1
ATOM 787 C CA . CYS A 1 102 ? -18.663 -11.230 2.107 1.00 87.81 102 CYS A CA 1
ATOM 788 C C . CYS A 1 102 ? -19.261 -10.224 3.097 1.00 87.81 102 CYS A C 1
ATOM 790 O O . CYS A 1 102 ? -20.445 -9.910 3.024 1.00 87.81 102 CYS A O 1
ATOM 792 N N . PHE A 1 103 ? -18.452 -9.727 4.034 1.00 92.00 103 PHE A N 1
ATOM 793 C CA . PHE A 1 103 ? -18.845 -8.751 5.036 1.00 92.00 103 PHE A CA 1
ATOM 794 C C . PHE A 1 103 ? -17.624 -7.897 5.413 1.00 92.00 103 PHE A C 1
ATOM 796 O O . PHE A 1 103 ? -16.515 -8.434 5.410 1.00 92.00 103 PHE A O 1
ATOM 803 N N . PRO A 1 104 ? -17.790 -6.591 5.695 1.00 95.38 104 PRO A N 1
ATOM 804 C CA . PRO A 1 104 ? -16.666 -5.722 6.021 1.00 95.38 104 PRO A CA 1
ATOM 805 C C . PRO A 1 104 ? -16.193 -5.914 7.468 1.00 95.38 104 PRO A C 1
ATOM 807 O O . PRO A 1 104 ? -16.936 -5.638 8.417 1.00 95.38 104 PRO A O 1
ATOM 810 N N . GLU A 1 105 ? -14.936 -6.317 7.634 1.00 95.06 105 GLU A N 1
ATOM 811 C CA . GLU A 1 105 ? -14.311 -6.629 8.922 1.00 95.06 105 GLU A CA 1
ATOM 812 C C . GLU A 1 105 ? -12.936 -5.963 9.058 1.00 95.06 105 GLU A C 1
ATOM 814 O O . GLU A 1 105 ? -12.142 -5.949 8.120 1.00 95.06 105 GLU A O 1
ATOM 819 N N . LEU A 1 106 ? -12.670 -5.382 10.231 1.00 95.44 106 LEU A N 1
ATOM 820 C CA . LEU A 1 106 ? -11.360 -4.837 10.585 1.00 95.44 106 LEU A CA 1
ATOM 821 C C . LEU A 1 106 ? -10.488 -5.945 11.171 1.00 95.44 106 LEU A C 1
ATOM 823 O O . LEU A 1 106 ? -10.920 -6.637 12.091 1.00 95.44 106 LEU A O 1
ATOM 827 N N . GLY A 1 107 ? -9.255 -6.070 10.697 1.00 93.75 107 GLY A N 1
ATOM 828 C CA . GLY A 1 107 ? -8.328 -7.066 11.210 1.00 93.75 107 GLY A CA 1
ATOM 829 C C . GLY A 1 107 ? -6.984 -7.063 10.499 1.00 93.75 107 GLY A C 1
ATOM 830 O O . GLY A 1 107 ? -6.697 -6.219 9.647 1.00 93.75 107 GLY A O 1
ATOM 831 N N . TYR A 1 108 ? -6.157 -8.038 10.865 1.00 94.00 108 TYR A N 1
ATOM 832 C CA . TYR A 1 108 ? -4.892 -8.293 10.189 1.00 94.00 108 TYR A CA 1
ATOM 833 C C . TYR A 1 108 ? -5.129 -9.009 8.859 1.00 94.00 108 TYR A C 1
ATOM 835 O O . TYR A 1 108 ? -5.880 -9.980 8.771 1.00 94.00 108 TYR A O 1
ATOM 843 N N . ILE A 1 109 ? -4.455 -8.527 7.823 1.00 95.25 109 ILE A N 1
ATOM 844 C CA . ILE A 1 109 ? -4.519 -9.013 6.450 1.00 95.25 109 ILE A CA 1
ATOM 845 C C . ILE A 1 109 ? -3.127 -9.520 6.082 1.00 95.25 109 ILE A C 1
ATOM 847 O O . ILE A 1 109 ? -2.158 -8.762 6.090 1.00 95.25 109 ILE A O 1
ATOM 851 N N . SER A 1 110 ? -3.021 -10.805 5.740 1.00 93.88 110 SER A N 1
ATOM 852 C CA . SER A 1 110 ? -1.772 -11.384 5.239 1.00 93.88 110 SER A CA 1
ATOM 853 C C . SER A 1 110 ? -1.556 -10.985 3.779 1.00 93.88 110 SER A C 1
ATOM 855 O O . SER A 1 110 ? -2.293 -11.435 2.901 1.00 93.88 110 SER A O 1
ATOM 857 N N . LEU A 1 111 ? -0.531 -10.170 3.504 1.00 93.50 111 LEU A N 1
ATOM 858 C CA . LEU A 1 111 ? -0.191 -9.759 2.135 1.00 93.50 111 LEU A CA 1
ATOM 859 C C . LEU A 1 111 ? 0.285 -10.944 1.270 1.00 93.50 111 LEU A C 1
ATOM 861 O O . LEU A 1 111 ? -0.185 -11.065 0.139 1.00 93.50 111 LEU A O 1
ATOM 865 N N . PRO A 1 112 ? 1.124 -11.880 1.771 1.00 92.81 112 PRO A N 1
ATOM 866 C CA . PRO A 1 112 ? 1.481 -13.077 1.017 1.00 92.81 112 PRO A CA 1
ATOM 867 C C . PRO A 1 112 ? 0.276 -13.941 0.643 1.00 92.81 112 PRO A C 1
ATOM 869 O O . PRO A 1 112 ? 0.237 -14.447 -0.474 1.00 92.81 112 PRO A O 1
ATOM 872 N N . GLU A 1 113 ? -0.705 -14.117 1.539 1.00 93.19 113 GLU A N 1
ATOM 873 C CA . GLU A 1 113 ? -1.926 -14.872 1.222 1.00 93.19 113 GLU A CA 1
ATOM 874 C C . GLU A 1 113 ? -2.783 -14.127 0.198 1.00 93.19 113 GLU A C 1
ATOM 876 O O . GLU A 1 113 ? -3.220 -14.715 -0.790 1.00 93.19 113 GLU A O 1
ATOM 881 N N . LEU A 1 114 ? -2.959 -12.817 0.391 1.00 93.25 114 LEU A N 1
ATOM 882 C CA . LEU A 1 114 ? -3.713 -11.961 -0.517 1.00 93.25 114 LEU A CA 1
ATOM 883 C C . LEU A 1 114 ? -3.151 -12.033 -1.947 1.00 93.25 114 LEU A C 1
ATOM 885 O O . LEU A 1 114 ? -3.903 -12.198 -2.907 1.00 93.25 114 LEU A O 1
ATOM 889 N N . PHE A 1 115 ? -1.824 -11.995 -2.089 1.00 93.56 115 PHE A N 1
ATOM 890 C CA . PHE A 1 115 ? -1.138 -12.014 -3.383 1.00 93.56 115 PHE A CA 1
ATOM 891 C C . PHE A 1 115 ? -0.970 -13.414 -3.991 1.00 93.56 115 PHE A C 1
ATOM 893 O O . PHE A 1 115 ? -0.493 -13.525 -5.122 1.00 93.56 115 PHE A O 1
ATOM 900 N N . ARG A 1 116 ? -1.380 -14.495 -3.303 1.00 92.75 116 ARG A N 1
ATOM 901 C CA . ARG A 1 116 ? -1.528 -15.816 -3.951 1.00 92.75 116 ARG A CA 1
ATOM 902 C C . ARG A 1 116 ? -2.670 -15.826 -4.959 1.00 92.75 116 ARG A C 1
ATOM 904 O O . ARG A 1 116 ? -2.635 -16.618 -5.900 1.00 92.75 116 ARG A O 1
ATOM 911 N N . SER A 1 117 ? -3.679 -14.975 -4.768 1.00 91.38 117 SER A N 1
ATOM 912 C CA . SER A 1 117 ? -4.755 -14.816 -5.738 1.00 91.38 117 SER A CA 1
ATOM 913 C C . SER A 1 117 ? -4.254 -14.013 -6.944 1.00 91.38 117 SER A C 1
ATOM 915 O O . SER A 1 117 ? -3.851 -12.862 -6.775 1.00 91.38 117 SER A O 1
ATOM 917 N N . PRO A 1 118 ? -4.314 -14.556 -8.174 1.00 89.00 118 PRO A N 1
ATOM 918 C CA . PRO A 1 118 ? -3.852 -13.847 -9.368 1.00 89.00 118 PRO A CA 1
ATOM 919 C C . PRO A 1 118 ? -4.784 -12.700 -9.789 1.00 89.00 118 PRO A C 1
ATOM 921 O O . PRO A 1 118 ? -4.467 -11.983 -10.731 1.00 89.00 118 PRO A O 1
ATOM 924 N N . TYR A 1 119 ? -5.938 -12.554 -9.132 1.00 91.00 119 TYR A N 1
ATOM 925 C CA . TYR A 1 119 ? -6.964 -11.564 -9.466 1.00 91.00 119 TYR A CA 1
ATOM 926 C C . TYR A 1 119 ? -6.959 -10.348 -8.540 1.00 91.00 119 TYR A C 1
ATOM 928 O O . TYR A 1 119 ? -7.802 -9.473 -8.715 1.00 91.00 119 TYR A O 1
ATOM 936 N N . ILE A 1 120 ? -6.083 -10.325 -7.529 1.00 96.19 120 ILE A N 1
ATOM 937 C CA . ILE A 1 120 ? -5.947 -9.179 -6.634 1.00 96.19 120 ILE A CA 1
ATOM 938 C C . ILE A 1 120 ? -4.950 -8.189 -7.225 1.00 96.19 120 ILE A C 1
ATOM 940 O O . ILE A 1 120 ? -3.803 -8.534 -7.512 1.00 96.19 120 ILE A O 1
ATOM 944 N N . GLU A 1 121 ? -5.387 -6.943 -7.342 1.00 97.75 121 GLU A N 1
ATOM 945 C CA . GLU A 1 121 ? -4.588 -5.825 -7.829 1.00 97.75 121 GLU A CA 1
ATOM 946 C C . GLU A 1 121 ? -4.506 -4.731 -6.766 1.00 97.75 121 GLU A C 1
ATOM 948 O O . GLU A 1 121 ? -5.452 -4.521 -6.004 1.00 97.75 121 GLU A O 1
ATOM 953 N N . LEU A 1 122 ? -3.377 -4.020 -6.714 1.00 98.31 122 LEU A N 1
ATOM 954 C CA . LEU A 1 122 ? -3.269 -2.764 -5.980 1.00 98.31 122 LEU A CA 1
ATOM 955 C C . LEU A 1 122 ? -3.937 -1.654 -6.799 1.00 98.31 122 LEU A C 1
ATOM 957 O O . LEU A 1 122 ? -3.625 -1.460 -7.975 1.00 98.31 122 LEU A O 1
ATOM 961 N N . ASP A 1 123 ? -4.817 -0.885 -6.173 1.00 98.38 123 ASP A N 1
ATOM 962 C CA . ASP A 1 123 ? -5.434 0.289 -6.779 1.00 98.38 123 ASP A CA 1
ATOM 963 C C . ASP A 1 123 ? -4.432 1.453 -6.841 1.00 98.38 123 ASP A C 1
ATOM 965 O O . ASP A 1 123 ? -4.141 2.125 -5.847 1.00 98.38 123 ASP A O 1
ATOM 969 N N . LEU A 1 124 ? -3.908 1.701 -8.044 1.00 97.88 124 LEU A N 1
ATOM 970 C CA . LEU A 1 124 ? -2.901 2.733 -8.310 1.00 97.88 124 LEU A CA 1
ATOM 971 C C . LEU A 1 124 ? -3.439 4.166 -8.150 1.00 97.88 124 LEU A C 1
ATOM 973 O O . LEU A 1 124 ? -2.653 5.112 -8.069 1.00 97.88 124 LEU A O 1
ATOM 977 N N . HIS A 1 125 ? -4.760 4.347 -8.085 1.00 97.38 125 HIS A N 1
ATOM 978 C CA . HIS A 1 125 ? -5.419 5.655 -8.017 1.00 97.38 125 HIS A CA 1
ATOM 979 C C . HIS A 1 125 ? -6.157 5.891 -6.699 1.00 97.38 125 HIS A C 1
ATOM 981 O O . HIS A 1 125 ? -6.756 6.954 -6.503 1.00 97.38 125 HIS A O 1
ATOM 987 N N . PHE A 1 126 ? -6.083 4.941 -5.768 1.00 98.19 126 PHE A N 1
ATOM 988 C CA . PHE A 1 126 ? -6.754 5.053 -4.487 1.00 98.19 126 PHE A CA 1
ATOM 989 C C . PHE A 1 126 ? -6.311 6.305 -3.725 1.00 98.19 126 PHE A C 1
ATOM 991 O O . PHE A 1 126 ? -5.118 6.557 -3.518 1.00 98.19 126 PHE A O 1
ATOM 998 N N . THR A 1 127 ? -7.289 7.089 -3.279 1.00 97.69 127 THR A N 1
ATOM 999 C CA . THR A 1 127 ? -7.065 8.265 -2.436 1.00 97.69 127 THR A CA 1
ATOM 1000 C C . THR A 1 127 ? -7.377 7.910 -0.986 1.00 97.69 127 THR A C 1
ATOM 1002 O O . THR A 1 127 ? -8.489 7.434 -0.728 1.00 97.69 127 THR A O 1
ATOM 1005 N N . PRO A 1 128 ? -6.446 8.161 -0.043 1.00 98.12 128 PRO A N 1
ATOM 1006 C CA . PRO A 1 128 ? -6.673 7.845 1.353 1.00 98.12 128 PRO A CA 1
ATOM 1007 C C . PRO A 1 128 ? -7.954 8.461 1.903 1.00 98.12 128 PRO A C 1
ATOM 1009 O O . PRO A 1 128 ? -8.254 9.633 1.665 1.00 98.12 128 PRO A O 1
ATOM 1012 N N . GLN A 1 129 ? -8.718 7.664 2.643 1.00 98.19 129 GLN A N 1
ATOM 1013 C CA . GLN A 1 129 ? -9.995 8.093 3.205 1.00 98.19 129 GLN A CA 1
ATOM 1014 C C . GLN A 1 129 ? -10.345 7.310 4.477 1.00 98.19 129 GLN A C 1
ATOM 1016 O O . GLN A 1 129 ? -9.831 6.205 4.671 1.00 98.19 129 GLN A O 1
ATOM 1021 N N . PRO A 1 130 ? -11.218 7.854 5.347 1.00 98.31 130 PRO A N 1
ATOM 1022 C CA . PRO A 1 130 ? -11.566 7.204 6.604 1.00 98.31 130 PRO A CA 1
ATOM 1023 C C . PRO A 1 130 ? -12.196 5.825 6.402 1.00 98.31 130 PRO A C 1
ATOM 1025 O O . PRO A 1 130 ? -13.133 5.670 5.609 1.00 98.31 130 PRO A O 1
ATOM 1028 N N . VAL A 1 131 ? -11.748 4.839 7.178 1.00 97.56 131 VAL A N 1
ATOM 1029 C CA . VAL A 1 131 ? -12.275 3.468 7.130 1.00 97.56 131 VAL A CA 1
ATOM 1030 C C . VAL A 1 131 ? -13.777 3.420 7.403 1.00 97.56 131 VAL A C 1
ATOM 1032 O O . VAL A 1 131 ? -14.487 2.649 6.764 1.00 97.56 131 VAL A O 1
ATOM 1035 N N . GLY A 1 132 ? -14.308 4.274 8.281 1.00 97.62 132 GLY A N 1
ATOM 1036 C CA . GLY A 1 132 ? -15.747 4.337 8.546 1.00 97.62 132 GLY A CA 1
ATOM 1037 C C . GLY A 1 132 ? -16.580 4.692 7.316 1.00 97.62 132 GLY A C 1
ATOM 1038 O O . GLY A 1 132 ? -17.695 4.193 7.152 1.00 97.62 132 GLY A O 1
ATOM 1039 N N . LYS A 1 133 ? -16.044 5.528 6.416 1.00 98.25 133 LYS A N 1
ATOM 1040 C CA . LYS A 1 133 ? -16.706 5.859 5.148 1.00 98.25 133 LYS A CA 1
ATOM 1041 C C . LYS A 1 133 ? -16.732 4.637 4.229 1.00 98.25 133 LYS A C 1
ATOM 1043 O O . LYS A 1 133 ? -17.806 4.255 3.770 1.00 98.25 133 LYS A O 1
ATOM 1048 N N . LEU A 1 134 ? -15.579 3.998 4.041 1.00 98.06 134 LEU A N 1
ATOM 1049 C CA . LEU A 1 134 ? -15.422 2.795 3.217 1.00 98.06 134 LEU A CA 1
ATOM 1050 C C . LEU A 1 134 ? -16.313 1.651 3.708 1.00 98.06 134 LEU A C 1
ATOM 1052 O O . LEU A 1 134 ? -17.046 1.036 2.938 1.00 98.06 134 LEU A O 1
ATOM 1056 N N . ARG A 1 135 ? -16.333 1.420 5.022 1.00 97.50 135 ARG A N 1
ATOM 1057 C CA . ARG A 1 135 ? -17.171 0.402 5.656 1.00 97.50 135 ARG A CA 1
ATOM 1058 C C . ARG A 1 135 ? -18.654 0.625 5.375 1.00 97.50 135 ARG A C 1
ATOM 1060 O O . ARG A 1 135 ? -19.352 -0.325 5.037 1.00 97.50 135 ARG A O 1
ATOM 1067 N N . LYS A 1 136 ? -19.140 1.868 5.466 1.00 97.19 136 LYS A N 1
ATOM 1068 C CA . LYS A 1 136 ? -20.533 2.213 5.130 1.00 97.19 136 LYS A CA 1
ATOM 1069 C C . LYS A 1 136 ? -20.844 1.982 3.653 1.00 97.19 136 LYS A C 1
ATOM 1071 O O . LYS A 1 136 ? -21.955 1.581 3.325 1.00 97.19 136 LYS A O 1
ATOM 1076 N N . GLU A 1 137 ? -19.898 2.244 2.757 1.00 96.25 137 GLU A N 1
ATOM 1077 C CA . GLU A 1 137 ? -20.061 1.967 1.325 1.00 96.25 137 GLU A CA 1
ATOM 1078 C C . GLU A 1 137 ? -20.131 0.461 1.043 1.00 96.25 137 GLU A C 1
ATOM 1080 O O . GLU A 1 137 ? -20.968 0.035 0.249 1.00 96.25 137 GLU A O 1
ATOM 1085 N N . LEU A 1 138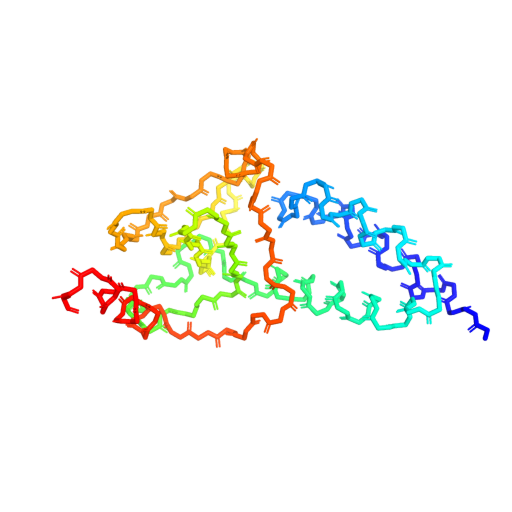 ? -19.324 -0.344 1.737 1.00 95.75 138 LEU A N 1
ATOM 1086 C CA . LEU A 1 138 ? -19.346 -1.804 1.634 1.00 95.75 138 LEU A CA 1
ATOM 1087 C C . LEU A 1 138 ? -20.620 -2.422 2.226 1.00 95.75 138 LEU A C 1
ATOM 1089 O O . LEU A 1 138 ? -21.204 -3.304 1.604 1.00 95.75 138 LEU A O 1
ATOM 1093 N N . LEU A 1 139 ? -21.107 -1.935 3.374 1.00 95.62 139 LEU A N 1
ATOM 1094 C CA . LEU A 1 139 ? -22.361 -2.414 3.980 1.00 95.62 139 LEU A CA 1
ATOM 1095 C C . LEU A 1 139 ? -23.568 -2.229 3.045 1.00 95.62 139 LEU A C 1
ATOM 1097 O O . LEU A 1 139 ? -24.370 -3.150 2.882 1.00 95.62 139 LEU A O 1
ATOM 1101 N N . LYS A 1 140 ? -23.620 -1.114 2.305 1.00 94.75 140 LYS A N 1
ATOM 1102 C CA . LYS A 1 140 ? -24.665 -0.886 1.294 1.00 94.75 140 LYS A CA 1
ATOM 1103 C C . LYS A 1 140 ? -24.681 -1.957 0.203 1.00 94.75 140 LYS A C 1
ATOM 1105 O O . LYS A 1 140 ? -25.749 -2.249 -0.331 1.00 94.75 140 LYS A O 1
ATOM 1110 N N . ARG A 1 141 ? -23.529 -2.560 -0.131 1.00 90.44 141 ARG A N 1
ATOM 1111 C CA . ARG A 1 141 ? -23.438 -3.632 -1.143 1.00 90.44 141 ARG A CA 1
ATOM 1112 C C . ARG A 1 141 ? -24.134 -4.918 -0.690 1.00 90.44 141 ARG A C 1
ATOM 1114 O O . ARG A 1 141 ? -24.574 -5.687 -1.538 1.00 90.44 141 ARG A O 1
ATOM 1121 N N . VAL A 1 142 ? -24.272 -5.125 0.621 1.00 87.88 142 VAL A N 1
ATOM 1122 C CA . VAL A 1 142 ? -24.955 -6.284 1.224 1.00 87.88 142 VAL A CA 1
ATOM 1123 C C . VAL A 1 142 ? -26.338 -5.939 1.794 1.00 87.88 142 VAL A C 1
ATOM 1125 O O . VAL A 1 142 ? -26.954 -6.769 2.458 1.00 87.88 142 VAL A O 1
ATOM 1128 N N . GLY A 1 143 ? -26.851 -4.737 1.509 1.00 88.12 143 GLY A N 1
ATOM 1129 C CA . GLY A 1 143 ? -28.186 -4.298 1.928 1.00 88.12 143 GLY A CA 1
ATOM 1130 C C . GLY A 1 143 ? -28.289 -3.853 3.390 1.00 88.12 143 GLY A C 1
ATOM 1131 O O . GLY A 1 143 ? -29.386 -3.911 3.948 1.00 88.12 143 GLY A O 1
ATOM 1132 N N . LEU A 1 144 ? -27.173 -3.427 3.996 1.00 81.00 144 LEU A N 1
ATOM 1133 C CA . LEU A 1 144 ? -27.083 -2.931 5.376 1.00 81.00 144 LEU A CA 1
ATOM 1134 C C . LEU A 1 144 ? -26.697 -1.448 5.452 1.00 81.00 144 LEU A C 1
ATOM 1136 O O . LEU A 1 144 ? -26.017 -0.943 4.527 1.00 81.00 144 LEU A O 1
#

pLDDT: mean 93.51, std 7.55, range [53.12, 98.62]

Foldseek 3Di:
DQPPVLLVVLVVLCVVVVLQFQPVVSVVLNVCCPPPCVVVSSVLSVQLSVLVVPAAEPCPCPPCPQQQKFSWWKDFPNKIWTFRHQYPPPPSQWTWTWIDDPATDTDIDGSVVQSVDVGIGIDSPDDIGGNNVVNVVRVVVVVD

Sequence (144 aa):
MFNVTAIQKAENQLKTHSQFFPKAQADVLKSLLASEESSYVCELIDSIAQKIESMPSTYETDGQGENALAILHYFGGACDFYITEKDIEDGQNQAFGLGYICFPELGYISLPELFRSPYIELDLHFTPQPVGKLRKELLKRVGL

Organism: NCBI:txid1908263

Radius of gyration: 15.74 Å; chains: 1; bounding box: 46×27×43 Å